Protein AF-A0A9N9HWE7-F1 (afdb_monomer_lite)

InterPro domains:
  IPR001810 F-box domain [PF12937] (26-61)
  IPR001810 F-box domain [PS50181] (22-73)
  IPR001810 F-box domain [SM00256] (28-69)
  IPR036047 F-box-like domain superfamily [SSF81383] (12-63)

Structure (mmCIF, N/CA/C/O backbone):
data_AF-A0A9N9HWE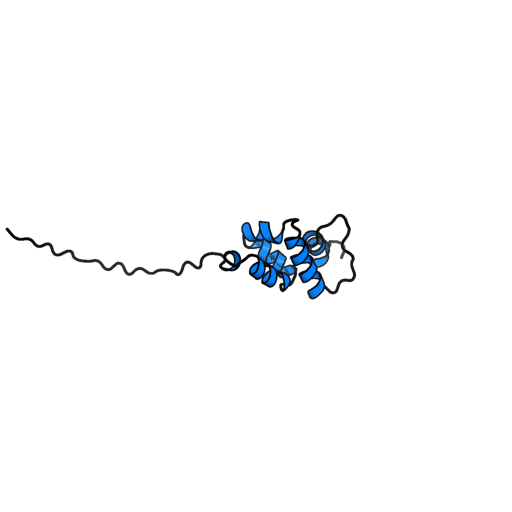7-F1
#
_entry.id   AF-A0A9N9HWE7-F1
#
loop_
_atom_site.group_PDB
_atom_site.id
_atom_site.type_symbol
_atom_site.label_atom_id
_atom_site.label_alt_id
_atom_site.label_comp_id
_atom_site.label_asym_id
_atom_site.label_entity_id
_atom_site.label_seq_id
_atom_site.pdbx_PDB_ins_code
_atom_site.Cartn_x
_atom_site.Cartn_y
_atom_site.Cartn_z
_atom_site.occupancy
_atom_site.B_iso_or_equiv
_atom_site.auth_seq_id
_atom_site.auth_comp_id
_atom_site.auth_asym_id
_atom_site.auth_atom_id
_atom_site.pdbx_PDB_model_num
ATOM 1 N N . MET A 1 1 ? -69.071 13.514 29.454 1.00 36.81 1 MET A N 1
ATOM 2 C CA . MET A 1 1 ? -68.618 12.242 30.055 1.00 36.81 1 MET A CA 1
ATOM 3 C C . MET A 1 1 ? -68.543 11.235 28.907 1.00 36.81 1 MET A C 1
ATOM 5 O O . MET A 1 1 ? -69.582 11.009 28.306 1.00 36.81 1 MET A O 1
ATOM 9 N N . GLY A 1 2 ? -67.333 10.764 28.552 1.00 37.62 2 GLY A N 1
ATOM 10 C CA . GLY A 1 2 ? -66.995 9.889 27.394 1.00 37.62 2 GLY A CA 1
ATOM 11 C C . GLY A 1 2 ? -66.780 10.671 26.082 1.00 37.62 2 GLY A C 1
ATOM 12 O O . GLY A 1 2 ? -67.725 11.320 25.658 1.00 37.62 2 GLY A O 1
ATOM 13 N N . LEU A 1 3 ? -65.587 10.845 25.469 1.00 40.44 3 LEU A N 1
ATOM 14 C CA . LEU A 1 3 ? -64.555 9.901 24.956 1.00 40.44 3 LEU A CA 1
ATOM 15 C C . LEU A 1 3 ? -65.204 8.823 24.061 1.00 40.44 3 LEU A C 1
ATOM 17 O O . LEU A 1 3 ? -66.087 8.129 24.544 1.00 40.44 3 LEU A O 1
ATOM 21 N N . THR A 1 4 ? -64.879 8.665 22.770 1.00 37.06 4 THR A N 1
ATOM 22 C CA . THR A 1 4 ? -63.535 8.451 22.195 1.00 37.06 4 THR A CA 1
ATOM 23 C C . THR A 1 4 ? -63.400 8.859 20.719 1.00 37.06 4 THR A C 1
ATOM 25 O O . THR A 1 4 ? -64.300 8.638 19.911 1.00 37.06 4 THR A O 1
ATOM 28 N N . ASP A 1 5 ? -62.204 9.344 20.383 1.00 35.41 5 ASP A N 1
ATOM 29 C CA . ASP A 1 5 ? -61.630 9.478 19.046 1.00 35.41 5 ASP A CA 1
ATOM 30 C C . ASP A 1 5 ? -61.590 8.151 18.268 1.00 35.41 5 ASP A C 1
ATOM 32 O O . ASP A 1 5 ? -61.361 7.080 18.830 1.00 35.41 5 ASP A O 1
ATOM 36 N N . THR A 1 6 ? -61.730 8.219 16.943 1.00 35.09 6 THR A N 1
ATOM 37 C CA . THR A 1 6 ? -61.228 7.174 16.038 1.00 35.09 6 THR A CA 1
ATOM 38 C C . THR A 1 6 ? -60.340 7.828 14.991 1.00 35.09 6 THR A C 1
ATOM 40 O O . THR A 1 6 ? -60.778 8.366 13.977 1.00 35.09 6 THR A O 1
ATOM 43 N N . THR A 1 7 ? -59.053 7.798 15.304 1.00 35.22 7 THR A N 1
ATOM 44 C CA . THR A 1 7 ? -57.911 8.052 14.437 1.00 35.22 7 THR A CA 1
ATOM 45 C C . THR A 1 7 ? -57.902 7.044 13.285 1.00 35.22 7 THR A C 1
ATOM 47 O O . THR A 1 7 ? -57.683 5.853 13.482 1.00 35.22 7 THR A O 1
ATOM 50 N N . SER A 1 8 ? -58.114 7.525 12.058 1.00 32.88 8 SER A N 1
ATOM 51 C CA . SER A 1 8 ? -57.855 6.762 10.834 1.00 32.88 8 SER A CA 1
ATOM 52 C C . SER A 1 8 ? -56.354 6.780 10.541 1.00 32.88 8 SER A C 1
ATOM 54 O O . SER A 1 8 ? -55.827 7.738 9.972 1.00 32.88 8 SER A O 1
ATOM 56 N N . SER A 1 9 ? -55.663 5.714 10.938 1.00 33.59 9 SER A N 1
ATOM 57 C CA . SER A 1 9 ? -54.268 5.439 10.595 1.00 33.59 9 SER A CA 1
ATOM 58 C C . SER A 1 9 ? -54.099 5.307 9.081 1.00 33.59 9 SER A C 1
ATOM 60 O O . SER A 1 9 ? -54.653 4.409 8.454 1.00 33.59 9 SER A O 1
ATOM 62 N N . LYS A 1 10 ? -53.316 6.208 8.483 1.00 36.12 10 LYS A N 1
ATOM 63 C CA . LYS A 1 10 ? -52.796 6.061 7.121 1.00 36.12 10 LYS A CA 1
ATOM 64 C C . LYS A 1 10 ? -51.455 5.342 7.244 1.00 36.12 10 LYS A C 1
ATOM 66 O O . LYS A 1 10 ? -50.471 5.955 7.658 1.00 36.12 10 LYS A O 1
ATOM 71 N N . GLU A 1 11 ? -51.437 4.046 6.950 1.00 38.97 11 GLU A N 1
ATOM 72 C CA . GLU A 1 11 ? -50.210 3.255 6.851 1.00 38.97 11 GLU A CA 1
ATOM 73 C C . GLU A 1 11 ? -49.293 3.896 5.804 1.00 38.97 11 GLU A C 1
ATOM 75 O O . GLU A 1 11 ? -49.592 3.936 4.611 1.00 38.97 11 GLU A O 1
ATOM 80 N N . LYS A 1 12 ? -48.180 4.471 6.267 1.00 37.41 12 LYS A N 1
ATOM 81 C CA . LYS A 1 12 ? -47.062 4.838 5.402 1.00 37.41 12 LYS A CA 1
ATOM 82 C C . LYS A 1 12 ? -46.125 3.645 5.358 1.00 37.41 12 LYS A C 1
ATOM 84 O O . LYS A 1 12 ? -45.263 3.479 6.219 1.00 37.41 12 LYS A O 1
ATOM 89 N N . GLU A 1 13 ? -46.338 2.820 4.345 1.00 40.25 13 GLU A N 1
ATOM 90 C CA . GLU A 1 13 ? -45.422 1.774 3.918 1.00 40.25 13 GLU A CA 1
ATOM 91 C C . GLU A 1 13 ? -44.023 2.384 3.751 1.00 40.25 13 GLU A C 1
ATOM 93 O O . GLU A 1 13 ? -43.757 3.216 2.880 1.00 40.25 13 GLU A O 1
ATOM 98 N N . THR A 1 14 ? -43.143 2.061 4.695 1.00 40.28 14 THR A N 1
ATOM 99 C CA . THR A 1 14 ? -41.786 2.593 4.735 1.00 40.28 14 THR A CA 1
ATOM 100 C C . THR A 1 14 ? -40.926 1.700 3.857 1.00 40.28 14 THR A C 1
ATOM 102 O O . THR A 1 14 ? -40.439 0.664 4.301 1.00 40.28 14 THR A O 1
ATOM 105 N N . THR A 1 15 ? -40.705 2.100 2.605 1.00 43.25 15 THR A N 1
ATOM 106 C CA . THR A 1 15 ? -39.648 1.508 1.781 1.00 43.25 15 THR A CA 1
ATOM 107 C C . THR A 1 15 ? -38.290 1.946 2.340 1.00 43.25 15 THR A C 1
ATOM 109 O O . THR A 1 15 ? -37.709 2.944 1.910 1.00 43.25 15 THR A O 1
ATOM 112 N N . GLN A 1 16 ? -37.777 1.223 3.339 1.00 50.97 16 GLN A N 1
ATOM 113 C CA . GLN A 1 16 ? -36.385 1.343 3.770 1.00 50.97 16 GLN A CA 1
ATOM 114 C C . GLN A 1 16 ? -35.492 0.812 2.645 1.00 50.97 16 GLN A C 1
ATOM 116 O O . GLN A 1 16 ? -35.314 -0.393 2.482 1.00 50.97 16 GLN A O 1
ATOM 121 N N . LYS A 1 17 ? -34.920 1.718 1.846 1.00 44.88 17 LYS A N 1
ATOM 122 C CA . LYS A 1 17 ? -33.745 1.377 1.039 1.00 44.88 17 LYS A CA 1
ATOM 123 C C . LYS A 1 17 ? -32.617 1.033 2.018 1.00 44.88 17 LYS A C 1
ATOM 125 O O . LYS A 1 17 ? -32.333 1.876 2.870 1.00 44.88 17 LYS A O 1
ATOM 130 N N . PRO A 1 18 ? -31.966 -0.140 1.932 1.00 47.19 18 PRO A N 1
ATOM 131 C CA . PRO A 1 18 ? -30.813 -0.424 2.770 1.00 47.19 18 PRO A CA 1
ATOM 132 C C . PRO A 1 18 ? -29.718 0.592 2.441 1.00 47.19 18 PRO A C 1
ATOM 134 O O . PRO A 1 18 ? -29.123 0.578 1.364 1.00 47.19 18 PRO A O 1
ATOM 137 N N . THR A 1 19 ? -29.467 1.511 3.365 1.00 48.84 19 THR A N 1
ATOM 138 C CA . THR A 1 19 ? -28.291 2.372 3.357 1.00 48.84 19 THR A CA 1
ATOM 139 C C . THR A 1 19 ? -27.089 1.501 3.700 1.00 48.84 19 THR A C 1
ATOM 141 O O . THR A 1 19 ? -26.727 1.340 4.863 1.00 48.84 19 THR A O 1
ATOM 144 N N . TYR A 1 20 ? -26.468 0.897 2.684 1.00 52.62 20 TYR A N 1
ATOM 145 C CA . TYR A 1 20 ? -25.145 0.296 2.836 1.00 52.62 20 TYR A CA 1
ATOM 146 C C . TYR A 1 20 ? -24.167 1.416 3.201 1.00 52.62 20 TYR A C 1
ATOM 148 O O . TYR A 1 20 ? -23.780 2.225 2.356 1.00 52.62 20 TYR A O 1
ATOM 156 N N . SER A 1 21 ? -23.831 1.504 4.490 1.00 58.81 21 SER A N 1
ATOM 157 C CA . SER A 1 21 ? -22.842 2.448 5.001 1.00 58.81 21 SER A CA 1
ATOM 158 C C . SER A 1 21 ? -21.534 2.253 4.242 1.00 58.81 21 SER A C 1
ATOM 160 O O . SER A 1 21 ? -21.013 1.139 4.132 1.00 58.81 21 SER A O 1
ATOM 162 N N . SER A 1 22 ? -21.026 3.343 3.672 1.00 62.69 22 SER A N 1
ATOM 163 C CA . SER A 1 22 ? -19.788 3.354 2.912 1.00 62.69 22 SER A CA 1
ATOM 164 C C . SER A 1 22 ? -18.634 2.936 3.825 1.00 62.69 22 SER A C 1
ATOM 166 O O . SER A 1 22 ? -18.169 3.721 4.649 1.00 62.69 22 SER A O 1
ATOM 168 N N . SER A 1 23 ? -18.177 1.699 3.615 1.00 63.69 23 SER A N 1
ATOM 169 C CA . SER A 1 23 ? -16.973 1.024 4.125 1.00 63.69 23 SER A CA 1
ATOM 170 C C . SER A 1 23 ? -17.026 0.382 5.522 1.00 63.69 23 SER A C 1
ATOM 172 O O . SER A 1 23 ? -16.351 0.809 6.453 1.00 63.69 23 SER A O 1
ATOM 174 N N . GLN A 1 24 ? -17.677 -0.786 5.605 1.00 83.31 24 GLN A N 1
ATOM 175 C CA . GLN A 1 24 ? -17.456 -1.796 6.665 1.00 83.31 24 GLN A CA 1
ATOM 176 C C . GLN A 1 24 ? -15.962 -2.130 6.876 1.00 83.31 24 GLN A C 1
ATOM 178 O O . GLN A 1 24 ? -15.544 -2.521 7.962 1.00 83.31 24 GLN A O 1
ATOM 183 N N . LEU A 1 25 ? -15.131 -1.920 5.851 1.00 87.56 25 LEU A N 1
ATOM 184 C CA . LEU A 1 25 ? -13.684 -2.106 5.927 1.00 87.56 25 LEU A CA 1
ATOM 185 C C . LEU A 1 25 ? -13.006 -1.158 6.935 1.00 87.56 25 LEU A C 1
ATOM 187 O O . LEU A 1 25 ? -12.043 -1.554 7.578 1.00 87.56 25 LEU A O 1
ATOM 191 N N . LEU A 1 26 ? -13.505 0.076 7.091 1.00 88.44 26 LEU A N 1
ATOM 192 C CA . LEU A 1 26 ? -12.944 1.056 8.034 1.00 88.44 26 LEU A CA 1
ATOM 193 C C . LEU A 1 26 ? -13.391 0.820 9.481 1.00 88.44 26 LEU A C 1
ATOM 195 O O . LEU A 1 26 ? -12.813 1.407 10.390 1.00 88.44 26 LEU A O 1
ATOM 199 N N . SER A 1 27 ? -14.407 -0.020 9.702 1.00 91.31 27 SER A N 1
ATOM 200 C CA . SER A 1 27 ? -14.810 -0.447 11.049 1.00 91.31 27 SER A CA 1
ATOM 201 C C . SER A 1 27 ? -14.006 -1.636 11.578 1.00 91.31 27 SER A C 1
ATOM 203 O O . SER A 1 27 ? -14.179 -2.016 12.734 1.00 91.31 27 SER A O 1
ATOM 205 N N . LEU A 1 28 ? -13.144 -2.235 10.751 1.00 93.19 28 LEU A N 1
ATOM 206 C CA . LEU A 1 28 ? -12.271 -3.317 11.190 1.00 93.19 28 LEU A CA 1
ATOM 207 C C . LEU A 1 28 ? -11.200 -2.792 12.159 1.00 93.19 28 LEU A C 1
ATOM 209 O O . LEU A 1 28 ? -10.724 -1.664 11.999 1.00 93.19 28 LEU A O 1
ATOM 213 N N . PRO A 1 29 ? -10.756 -3.622 13.121 1.00 93.88 29 PRO A N 1
ATOM 214 C CA . PRO A 1 29 ? -9.503 -3.394 13.823 1.00 93.88 29 PRO A CA 1
ATOM 215 C C . PRO A 1 29 ? -8.368 -3.120 12.836 1.00 93.88 29 PRO A C 1
ATOM 217 O O . PRO A 1 29 ? -8.297 -3.73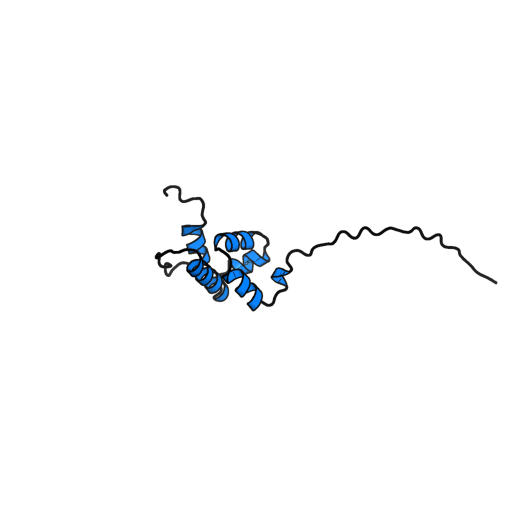2 11.767 1.00 93.88 29 PRO A O 1
ATOM 220 N N . GLN A 1 30 ? -7.463 -2.219 13.217 1.00 89.69 30 GLN A N 1
ATOM 221 C CA . GLN A 1 30 ? -6.376 -1.778 12.346 1.00 89.69 30 GLN A CA 1
ATOM 222 C C . GLN A 1 30 ? -5.542 -2.955 11.823 1.00 89.69 30 GLN A C 1
ATOM 224 O O . GLN A 1 30 ? -5.203 -2.970 10.646 1.00 89.69 30 GLN A O 1
ATOM 229 N N . GLU A 1 31 ? -5.255 -3.948 12.665 1.00 92.44 31 GLU A N 1
ATOM 230 C CA . GLU A 1 31 ? -4.493 -5.148 12.293 1.00 92.44 31 GLU A CA 1
ATOM 231 C C . GLU A 1 31 ? -5.160 -5.924 11.154 1.00 92.44 31 GLU A C 1
ATOM 233 O O . GLU A 1 31 ? -4.537 -6.139 10.120 1.00 92.44 31 GLU A O 1
ATOM 238 N N . LEU A 1 32 ? -6.460 -6.217 11.264 1.00 95.25 32 LEU A N 1
ATOM 239 C CA . LEU A 1 32 ? -7.200 -6.921 10.211 1.00 95.25 32 LEU A CA 1
ATOM 240 C C . LEU A 1 32 ? -7.271 -6.111 8.913 1.00 95.25 32 LEU A C 1
ATOM 242 O O . LEU A 1 32 ? -7.193 -6.669 7.820 1.00 95.25 32 LEU A O 1
ATOM 246 N N . PHE A 1 33 ? -7.408 -4.787 9.015 1.00 94.56 33 PHE A N 1
ATOM 247 C CA . PHE A 1 33 ? -7.359 -3.920 7.842 1.00 94.56 33 PHE A CA 1
ATOM 248 C C . PHE A 1 33 ? -5.988 -3.987 7.145 1.00 94.56 33 PHE A C 1
ATOM 250 O O . PHE A 1 33 ? -5.933 -4.084 5.916 1.00 94.56 33 PHE A O 1
ATOM 257 N N . MET A 1 34 ? -4.892 -3.954 7.911 1.00 93.88 34 MET A N 1
ATOM 258 C CA . MET A 1 34 ? -3.530 -4.059 7.376 1.00 93.88 34 MET A CA 1
ATOM 259 C C . MET A 1 34 ? -3.289 -5.429 6.737 1.00 93.88 34 MET A C 1
ATOM 261 O O . MET A 1 34 ? -2.810 -5.472 5.606 1.00 93.88 34 MET A O 1
ATOM 265 N N . ASP A 1 35 ? -3.718 -6.515 7.386 1.00 95.44 35 ASP A N 1
ATOM 266 C CA . ASP A 1 35 ? -3.612 -7.882 6.861 1.00 95.44 35 ASP A CA 1
ATOM 267 C C . ASP A 1 35 ? -4.323 -8.035 5.514 1.00 95.44 35 ASP A C 1
ATOM 269 O O . ASP A 1 35 ? -3.783 -8.635 4.581 1.00 95.44 35 ASP A O 1
ATOM 273 N N . ILE A 1 36 ? -5.519 -7.457 5.367 1.00 96.50 36 ILE A N 1
ATOM 274 C CA . ILE A 1 36 ? -6.221 -7.431 4.078 1.00 96.50 36 ILE A CA 1
ATOM 275 C C . ILE A 1 36 ? -5.372 -6.684 3.046 1.00 96.50 36 ILE A C 1
ATOM 277 O O . ILE A 1 36 ? -5.103 -7.211 1.967 1.00 96.50 36 ILE A O 1
ATOM 281 N N . CYS A 1 37 ? -4.921 -5.473 3.379 1.00 96.94 37 CYS A N 1
ATOM 282 C CA . CYS A 1 37 ? -4.181 -4.612 2.459 1.00 96.94 37 CYS A CA 1
ATOM 283 C C . CYS A 1 37 ? -2.853 -5.236 1.999 1.00 96.94 37 CYS A C 1
ATOM 285 O O . CYS A 1 37 ? -2.515 -5.181 0.819 1.00 96.94 37 CYS A O 1
ATOM 287 N N . GLU A 1 38 ? -2.120 -5.897 2.890 1.00 96.19 38 GLU A N 1
ATOM 288 C CA . GLU A 1 38 ? -0.862 -6.585 2.581 1.00 96.19 38 GLU A CA 1
ATOM 289 C C . GLU A 1 38 ? -1.005 -7.758 1.609 1.00 96.19 38 GLU A C 1
ATOM 291 O O . GLU A 1 38 ? -0.006 -8.264 1.086 1.00 96.19 38 GLU A O 1
ATOM 296 N N . ASN A 1 39 ? -2.232 -8.224 1.380 1.00 96.69 39 ASN A N 1
ATOM 297 C CA . ASN A 1 39 ? -2.556 -9.297 0.447 1.00 96.69 39 ASN A CA 1
ATOM 298 C C . ASN A 1 39 ? -3.230 -8.792 -0.839 1.00 96.69 39 ASN A C 1
ATOM 300 O O . ASN A 1 39 ? -3.637 -9.601 -1.669 1.00 96.69 39 ASN A O 1
ATOM 304 N N . LEU A 1 40 ? -3.305 -7.475 -1.044 1.00 97.44 40 LEU A N 1
ATOM 305 C CA . LEU A 1 40 ? -3.771 -6.876 -2.293 1.00 97.44 40 LEU A CA 1
ATOM 306 C C . LEU A 1 40 ? -2.604 -6.596 -3.242 1.00 97.44 40 LEU A C 1
ATOM 308 O O . LEU A 1 40 ? -1.506 -6.240 -2.806 1.00 97.44 40 LEU A O 1
ATOM 312 N N . HIS A 1 41 ? -2.851 -6.694 -4.552 1.00 97.00 41 HIS A N 1
ATOM 313 C CA . HIS A 1 41 ? -1.896 -6.242 -5.562 1.00 97.00 41 HIS A CA 1
ATOM 314 C C . HIS A 1 41 ? -1.671 -4.723 -5.417 1.00 97.00 41 HIS A C 1
ATOM 316 O O . HIS A 1 41 ? -2.633 -3.997 -5.144 1.00 97.00 41 HIS A O 1
ATOM 322 N N . PRO A 1 42 ? -0.461 -4.177 -5.661 1.00 96.06 42 PRO A N 1
ATOM 323 C CA . PRO A 1 42 ? -0.226 -2.746 -5.452 1.00 96.06 42 PRO A CA 1
ATOM 324 C C . PRO A 1 42 ? -1.130 -1.822 -6.280 1.00 96.06 42 PRO A C 1
ATOM 326 O O . PRO A 1 42 ? -1.466 -0.719 -5.851 1.00 96.06 42 PRO A O 1
ATOM 329 N N . LYS A 1 43 ? -1.574 -2.285 -7.455 1.00 95.75 43 LYS A N 1
ATOM 330 C CA . LYS A 1 43 ? -2.585 -1.593 -8.272 1.00 95.75 43 LYS A CA 1
ATOM 331 C C . LYS A 1 43 ? -3.923 -1.456 -7.539 1.00 95.75 43 LYS A C 1
ATOM 333 O O . LYS A 1 43 ? -4.526 -0.388 -7.575 1.00 95.75 43 LYS A O 1
ATOM 338 N N . ASP A 1 44 ? -4.361 -2.506 -6.856 1.00 96.94 44 ASP A N 1
ATOM 339 C CA . ASP A 1 44 ? -5.626 -2.516 -6.123 1.00 96.94 44 ASP A CA 1
ATOM 340 C C . ASP A 1 44 ? -5.519 -1.696 -4.836 1.00 96.94 44 ASP A C 1
ATOM 342 O O . ASP A 1 44 ? -6.444 -0.955 -4.516 1.00 96.94 44 ASP A O 1
ATOM 346 N N . LEU A 1 45 ? -4.362 -1.724 -4.159 1.00 97.19 45 LEU A N 1
ATOM 347 C CA . LEU A 1 45 ? -4.057 -0.804 -3.054 1.00 97.19 45 LEU A CA 1
ATOM 348 C C . LEU A 1 45 ? -4.153 0.658 -3.486 1.00 97.19 45 LEU A C 1
ATOM 350 O O . LEU A 1 45 ? -4.755 1.482 -2.792 1.00 97.19 45 LEU A O 1
ATOM 354 N N . TYR A 1 46 ? -3.582 0.986 -4.647 1.00 96.62 46 TYR A N 1
ATOM 355 C CA . TYR A 1 46 ? -3.679 2.333 -5.186 1.00 96.62 46 TYR A CA 1
ATOM 356 C C . TYR A 1 46 ? -5.130 2.707 -5.479 1.00 96.62 46 TYR A C 1
ATOM 358 O O . TYR A 1 46 ? -5.581 3.746 -5.000 1.00 96.62 46 TYR A O 1
ATOM 366 N N . THR A 1 47 ? -5.878 1.852 -6.182 1.00 95.94 47 THR A N 1
ATOM 367 C CA . THR A 1 47 ? -7.306 2.065 -6.450 1.00 95.94 47 THR A CA 1
ATOM 368 C C . THR A 1 47 ? -8.103 2.252 -5.157 1.00 95.94 47 THR A C 1
ATOM 370 O O . THR A 1 47 ? -8.884 3.195 -5.059 1.00 95.94 47 THR A O 1
ATOM 373 N N . LEU A 1 48 ? -7.861 1.433 -4.129 1.00 95.81 48 LEU A N 1
ATOM 374 C CA . LEU A 1 48 ? -8.512 1.550 -2.823 1.00 95.81 48 LEU A CA 1
ATOM 375 C C . LEU A 1 48 ? -8.217 2.905 -2.164 1.00 95.81 48 LEU A C 1
ATOM 377 O O . LEU A 1 48 ? -9.122 3.538 -1.620 1.00 95.81 48 LEU A O 1
ATOM 381 N N . SER A 1 49 ? -6.985 3.410 -2.294 1.00 96.06 49 SER A N 1
ATOM 382 C CA . SER A 1 49 ? -6.613 4.749 -1.814 1.00 96.06 49 SER A CA 1
ATOM 383 C C . SER A 1 49 ? -7.392 5.885 -2.494 1.00 96.06 49 SER A C 1
ATOM 385 O O . SER A 1 49 ? -7.432 6.991 -1.960 1.00 96.06 49 SER A O 1
ATOM 387 N N . LEU A 1 50 ? -8.000 5.639 -3.659 1.00 94.75 50 LEU A N 1
ATOM 388 C CA . LEU A 1 50 ? -8.796 6.619 -4.403 1.00 94.75 50 LEU A CA 1
ATOM 389 C C . LEU A 1 50 ?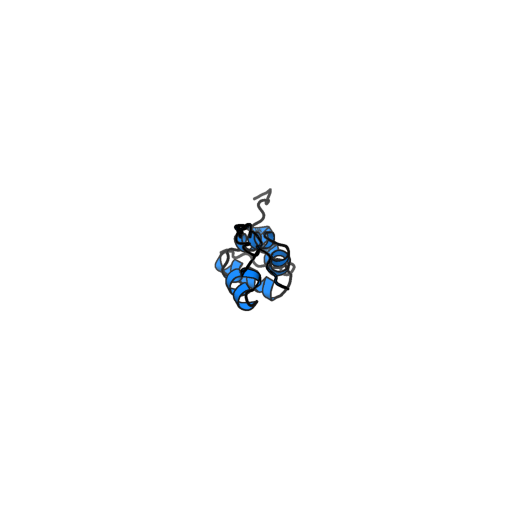 -10.297 6.549 -4.080 1.00 94.75 50 LEU A C 1
ATOM 391 O O . LEU A 1 50 ? -11.028 7.465 -4.445 1.00 94.75 50 LEU A O 1
ATOM 395 N N . VAL A 1 51 ? -10.762 5.507 -3.381 1.00 94.88 51 VAL A N 1
ATOM 396 C CA . VAL A 1 51 ? -12.192 5.301 -3.086 1.00 94.88 51 VAL A CA 1
ATOM 397 C C . VAL A 1 51 ? -12.741 6.371 -2.140 1.00 94.88 51 VAL A C 1
ATOM 399 O O . VAL A 1 51 ? -13.833 6.892 -2.359 1.00 94.88 51 VAL A O 1
ATOM 402 N N . CYS A 1 52 ? -12.013 6.707 -1.071 1.00 94.38 52 CYS A N 1
ATOM 403 C CA . CYS A 1 52 ? -12.432 7.745 -0.129 1.00 94.38 52 CYS A CA 1
ATOM 404 C C . CYS A 1 52 ? -11.240 8.433 0.550 1.00 94.38 52 CYS A C 1
ATOM 406 O O . CYS A 1 52 ? -10.117 7.925 0.561 1.00 94.38 52 CYS A O 1
ATOM 408 N N . LYS A 1 53 ? -11.498 9.592 1.175 1.00 94.56 53 LYS A N 1
ATOM 409 C CA . LYS A 1 53 ? -10.472 10.381 1.882 1.00 94.56 53 LYS A CA 1
ATOM 410 C C . LYS A 1 53 ? -9.776 9.586 2.988 1.00 94.56 53 LYS A C 1
ATOM 412 O O . LYS A 1 53 ? -8.571 9.726 3.158 1.00 94.56 53 LYS A O 1
ATOM 417 N N . GLN A 1 54 ? -10.512 8.744 3.714 1.00 94.81 54 GLN A N 1
ATOM 418 C CA . GLN A 1 54 ? -9.942 7.980 4.821 1.00 94.81 54 GLN A CA 1
ATOM 419 C C . GLN A 1 54 ? -8.959 6.917 4.320 1.00 94.81 54 GLN A C 1
ATOM 421 O O . GLN A 1 54 ? -7.838 6.845 4.817 1.00 94.81 54 GLN A O 1
ATOM 426 N N . PHE A 1 55 ? -9.323 6.158 3.279 1.00 95.56 55 PHE A N 1
ATOM 427 C CA . PHE A 1 55 ? -8.388 5.228 2.643 1.00 95.56 55 PHE A CA 1
ATOM 428 C C . PHE A 1 55 ? -7.185 5.953 2.052 1.00 95.56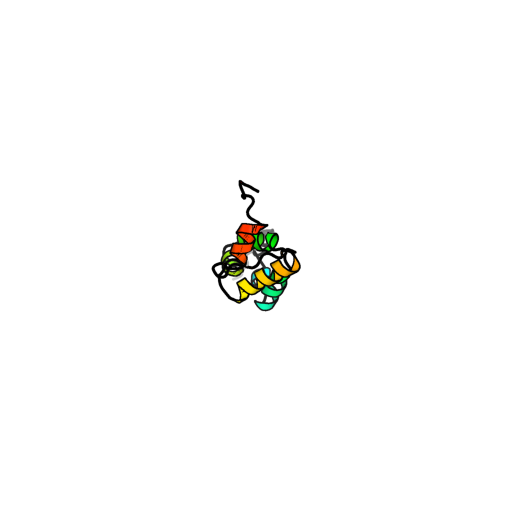 55 PHE A C 1
ATOM 430 O O . PHE A 1 55 ? -6.070 5.458 2.175 1.00 95.56 55 PHE A O 1
ATOM 437 N N . ARG A 1 56 ? -7.377 7.146 1.474 1.00 96.31 56 ARG A N 1
ATOM 438 C CA . ARG A 1 56 ? -6.263 7.966 0.988 1.00 96.31 56 ARG A CA 1
ATOM 439 C C . ARG A 1 56 ? -5.286 8.315 2.107 1.00 96.31 56 ARG A C 1
ATOM 441 O O . ARG A 1 56 ? -4.083 8.184 1.916 1.00 96.31 56 ARG A O 1
ATOM 448 N N . ILE A 1 57 ? -5.795 8.754 3.256 1.00 95.81 57 ILE A N 1
ATOM 449 C CA . ILE A 1 57 ? -4.971 9.107 4.416 1.00 95.81 57 ILE A CA 1
ATOM 450 C C . ILE A 1 57 ? -4.207 7.881 4.913 1.00 95.81 57 ILE A C 1
ATOM 452 O O . ILE A 1 57 ? -3.004 7.976 5.122 1.00 95.81 57 ILE A O 1
ATOM 456 N N . ILE A 1 58 ? -4.875 6.735 5.058 1.00 95.31 58 ILE A N 1
ATOM 457 C CA . ILE A 1 58 ? -4.254 5.522 5.599 1.00 95.31 58 ILE A CA 1
ATOM 458 C C . ILE A 1 58 ? -3.231 4.952 4.609 1.00 95.31 58 ILE A C 1
ATOM 460 O O . ILE A 1 58 ? -2.055 4.835 4.937 1.00 95.31 58 ILE A O 1
ATOM 464 N N . LEU A 1 59 ? -3.649 4.655 3.377 1.00 96.81 59 LEU A N 1
ATOM 465 C CA . LEU A 1 59 ? -2.838 3.927 2.397 1.00 96.81 59 LEU A CA 1
ATOM 466 C C . LEU A 1 59 ? -1.793 4.793 1.690 1.00 96.81 59 LEU A C 1
ATOM 468 O O . LEU A 1 59 ? -0.919 4.246 1.025 1.00 96.81 59 LEU A O 1
ATOM 472 N N . TRP A 1 60 ? -1.854 6.123 1.801 1.00 96.50 60 TRP A N 1
ATOM 473 C CA . TRP A 1 60 ? -0.886 7.024 1.161 1.00 96.50 60 TRP A CA 1
ATOM 474 C C . TRP A 1 60 ? 0.009 7.790 2.144 1.00 96.50 60 TRP A C 1
ATOM 476 O O . TRP A 1 60 ? 0.769 8.666 1.724 1.00 96.50 60 TRP A O 1
ATOM 486 N N . SER A 1 61 ? -0.053 7.479 3.443 1.00 95.88 61 SER A N 1
ATOM 487 C CA . SER A 1 61 ? 0.808 8.116 4.445 1.00 95.88 61 SER A CA 1
ATOM 488 C C . SER A 1 61 ? 2.265 7.634 4.380 1.00 95.88 61 SER A C 1
ATOM 490 O O . SER A 1 61 ? 2.588 6.595 3.805 1.00 95.88 61 SER A O 1
ATOM 492 N N . ASN A 1 62 ? 3.165 8.378 5.025 1.00 95.56 62 ASN A N 1
ATOM 493 C CA . ASN A 1 62 ? 4.568 7.979 5.189 1.00 95.56 62 ASN A CA 1
ATOM 494 C C . ASN A 1 62 ? 4.803 7.173 6.483 1.00 95.56 62 ASN A C 1
ATOM 496 O O . ASN A 1 62 ? 5.945 7.045 6.912 1.00 95.56 62 ASN A O 1
ATOM 500 N N . SER A 1 63 ? 3.748 6.671 7.138 1.00 95.50 63 SER A N 1
ATOM 501 C CA . SER A 1 63 ? 3.895 5.901 8.378 1.00 95.50 63 SER A CA 1
ATOM 502 C C . SER A 1 63 ? 4.573 4.554 8.128 1.00 95.50 63 SER A C 1
ATOM 504 O O . SER A 1 63 ? 4.427 3.977 7.047 1.00 95.50 63 SER A O 1
ATOM 506 N N . THR A 1 64 ? 5.265 4.031 9.144 1.00 94.94 64 THR A N 1
ATOM 507 C CA . THR A 1 64 ? 5.928 2.717 9.096 1.00 94.94 64 THR A CA 1
ATOM 508 C C . THR A 1 64 ? 4.967 1.614 8.663 1.00 94.94 64 THR A C 1
ATOM 510 O O . THR A 1 64 ? 5.280 0.880 7.733 1.00 94.94 64 THR A O 1
ATOM 513 N N . ASN A 1 65 ? 3.762 1.569 9.241 1.00 95.00 65 ASN A N 1
ATOM 514 C CA . ASN A 1 65 ? 2.751 0.570 8.891 1.00 95.00 65 ASN A CA 1
ATOM 515 C C . ASN A 1 65 ? 2.359 0.661 7.413 1.00 95.00 65 ASN A C 1
ATOM 517 O O . ASN A 1 65 ? 2.267 -0.349 6.728 1.00 95.00 65 ASN A O 1
ATOM 521 N N . THR A 1 66 ? 2.192 1.878 6.886 1.00 96.69 66 THR A N 1
ATOM 522 C CA . THR A 1 66 ? 1.901 2.055 5.457 1.00 96.69 66 THR A CA 1
ATOM 523 C C . THR A 1 66 ? 3.064 1.550 4.613 1.00 96.69 66 THR A C 1
ATOM 525 O O . THR A 1 66 ? 2.845 0.791 3.677 1.00 96.69 66 THR A O 1
ATOM 528 N N . GLN A 1 67 ? 4.308 1.897 4.960 1.00 96.25 67 GLN A N 1
ATOM 529 C CA . GLN A 1 67 ? 5.481 1.394 4.235 1.00 96.25 67 GLN A CA 1
ATOM 530 C C . GLN A 1 67 ? 5.544 -0.136 4.230 1.00 96.25 67 GLN A C 1
ATOM 532 O O . GLN A 1 67 ? 5.845 -0.719 3.192 1.00 96.25 67 GLN A O 1
ATOM 537 N N . GLN A 1 68 ? 5.219 -0.782 5.352 1.00 96.06 68 GLN A N 1
ATOM 538 C CA . GLN A 1 68 ? 5.171 -2.241 5.456 1.00 96.06 68 GLN A CA 1
ATOM 539 C C . GLN A 1 68 ? 4.105 -2.840 4.538 1.00 96.06 68 GLN A C 1
ATOM 541 O O . GLN A 1 68 ? 4.429 -3.759 3.787 1.00 96.06 68 GLN A O 1
ATOM 546 N N . ILE A 1 69 ? 2.899 -2.260 4.494 1.00 97.62 69 ILE A N 1
ATOM 547 C CA . ILE A 1 69 ? 1.832 -2.710 3.588 1.00 97.62 69 ILE A CA 1
ATOM 548 C C . ILE A 1 69 ? 2.324 -2.748 2.138 1.00 97.62 69 ILE A C 1
ATOM 550 O O . ILE A 1 69 ? 2.205 -3.761 1.444 1.00 97.62 69 ILE A O 1
ATOM 554 N N . TRP A 1 70 ? 2.914 -1.642 1.685 1.00 97.00 70 TRP A N 1
ATOM 555 C CA . TRP A 1 70 ? 3.395 -1.509 0.313 1.00 97.00 70 TRP A CA 1
ATOM 556 C C . TRP A 1 70 ? 4.627 -2.374 0.030 1.00 97.00 70 TRP A C 1
ATOM 558 O O . TRP A 1 70 ? 4.700 -2.970 -1.043 1.00 97.00 70 TRP A O 1
ATOM 568 N N . CYS A 1 71 ? 5.557 -2.503 0.982 1.00 94.75 71 CYS A N 1
ATOM 569 C CA . CYS A 1 71 ? 6.721 -3.386 0.873 1.00 94.75 71 CYS A CA 1
ATOM 570 C C . CYS A 1 71 ? 6.305 -4.858 0.730 1.00 94.75 71 CYS A C 1
ATOM 572 O O . CYS A 1 71 ? 6.775 -5.561 -0.171 1.00 94.75 71 CYS A O 1
ATOM 574 N N . ASN A 1 72 ? 5.378 -5.312 1.578 1.00 95.75 72 ASN A N 1
ATOM 575 C CA . ASN A 1 72 ? 4.880 -6.685 1.584 1.00 95.75 72 ASN A CA 1
ATOM 576 C C . ASN A 1 72 ? 4.100 -6.980 0.301 1.00 95.75 72 ASN A C 1
ATOM 578 O O . ASN A 1 72 ? 4.353 -7.989 -0.359 1.00 95.75 72 ASN A O 1
ATOM 582 N N . SER A 1 73 ? 3.221 -6.063 -0.110 1.00 96.00 73 SER A N 1
ATOM 583 C CA . SER A 1 73 ? 2.496 -6.164 -1.377 1.00 96.00 73 SER A CA 1
ATOM 584 C C . SER A 1 73 ? 3.452 -6.202 -2.581 1.00 96.00 73 SER A C 1
ATOM 586 O O . SER A 1 73 ? 3.369 -7.107 -3.414 1.00 96.00 73 SER A O 1
ATOM 588 N N . ARG A 1 74 ? 4.440 -5.298 -2.657 1.00 93.50 74 ARG A N 1
ATOM 589 C CA . ARG A 1 74 ? 5.458 -5.310 -3.722 1.00 93.50 74 ARG A CA 1
ATOM 590 C C . ARG A 1 74 ? 6.200 -6.638 -3.765 1.00 93.50 74 ARG A C 1
ATOM 592 O O .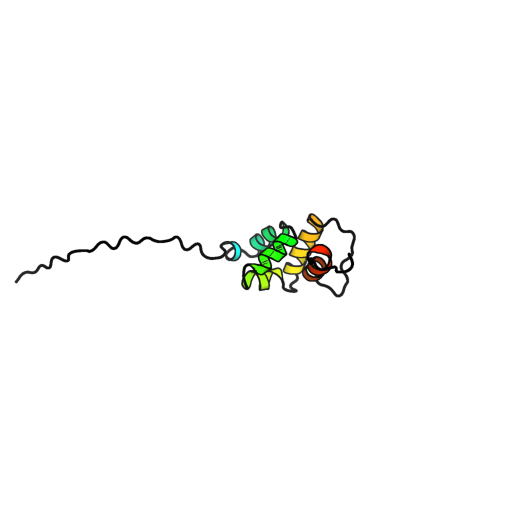 ARG A 1 74 ? 6.295 -7.227 -4.833 1.00 93.50 74 ARG A O 1
ATOM 599 N N . SER A 1 75 ? 6.678 -7.118 -2.621 1.00 92.94 75 SER A N 1
ATOM 600 C CA . SER A 1 75 ? 7.450 -8.361 -2.536 1.00 92.94 75 SER A CA 1
ATOM 601 C C . SER A 1 75 ? 6.638 -9.588 -2.965 1.00 92.94 75 SER A C 1
ATOM 603 O O . SER A 1 75 ? 7.187 -10.494 -3.588 1.00 92.94 75 SER A O 1
ATOM 605 N N . LYS A 1 76 ? 5.328 -9.612 -2.679 1.00 94.88 76 LYS A N 1
ATOM 606 C CA . LYS A 1 76 ? 4.426 -10.703 -3.081 1.00 94.88 76 LYS A CA 1
ATOM 607 C C . LYS A 1 76 ? 4.081 -10.676 -4.571 1.00 94.88 76 LYS A C 1
ATOM 609 O O . LYS A 1 76 ? 4.025 -11.729 -5.201 1.00 94.88 76 LYS A O 1
ATOM 614 N N . PHE A 1 77 ? 3.820 -9.494 -5.129 1.00 94.56 77 PHE A N 1
ATOM 615 C CA . PHE A 1 77 ? 3.164 -9.375 -6.436 1.00 94.56 77 PHE A CA 1
ATOM 616 C C . PHE A 1 77 ? 4.064 -8.841 -7.551 1.00 94.56 77 PHE A C 1
ATOM 618 O O . PHE A 1 77 ? 3.941 -9.259 -8.702 1.00 94.56 77 PHE A O 1
ATOM 625 N N . LEU A 1 78 ? 4.991 -7.942 -7.232 1.00 88.44 78 LEU A N 1
ATOM 626 C CA . LEU A 1 78 ? 5.908 -7.351 -8.197 1.00 88.44 78 LEU A CA 1
ATOM 627 C C . LEU A 1 78 ? 7.248 -8.079 -8.091 1.00 88.44 78 LEU A C 1
ATOM 629 O O . LEU A 1 78 ? 8.090 -7.738 -7.264 1.00 88.44 78 LEU A O 1
ATOM 633 N N . LYS A 1 79 ? 7.453 -9.089 -8.946 1.00 78.69 79 LYS A N 1
ATOM 634 C CA . LYS A 1 79 ? 8.727 -9.821 -9.096 1.00 78.69 79 LYS A CA 1
ATOM 635 C C . LYS A 1 79 ? 9.820 -8.908 -9.673 1.00 78.69 79 LYS A C 1
ATOM 637 O O . LYS A 1 79 ? 10.248 -9.080 -10.810 1.00 78.69 79 LYS A O 1
ATOM 642 N N . SER A 1 80 ? 10.229 -7.894 -8.921 1.00 71.69 80 SER A N 1
ATOM 643 C CA . SER A 1 80 ? 11.189 -6.884 -9.349 1.00 71.69 80 SER A CA 1
ATOM 644 C C . SER A 1 80 ? 12.432 -6.911 -8.474 1.00 71.69 80 SER A C 1
ATOM 646 O O . SER A 1 80 ? 12.354 -6.801 -7.253 1.00 71.69 80 SER A O 1
ATOM 648 N N . ASN A 1 81 ? 13.589 -6.992 -9.130 1.00 73.81 81 ASN A N 1
ATOM 649 C CA . ASN A 1 81 ? 14.902 -6.885 -8.493 1.00 73.81 81 ASN A CA 1
ATOM 650 C C . ASN A 1 81 ? 15.338 -5.422 -8.286 1.00 73.81 81 ASN A C 1
ATOM 652 O O . ASN A 1 81 ? 16.473 -5.165 -7.882 1.00 73.81 81 ASN A O 1
ATOM 656 N N . ILE A 1 82 ? 14.470 -4.451 -8.596 1.00 81.38 82 ILE A N 1
ATOM 657 C CA . ILE A 1 82 ? 14.791 -3.033 -8.451 1.00 81.38 82 ILE A CA 1
ATOM 658 C C . ILE A 1 82 ? 14.787 -2.686 -6.962 1.00 81.38 82 ILE A C 1
ATOM 660 O O . ILE A 1 82 ? 13.786 -2.857 -6.262 1.00 81.38 82 ILE A O 1
ATOM 664 N N . LYS A 1 83 ? 15.927 -2.187 -6.481 1.00 82.38 83 LYS A N 1
ATOM 665 C CA . LYS A 1 83 ? 16.074 -1.713 -5.105 1.00 82.38 83 LYS A CA 1
ATOM 666 C C . LYS A 1 83 ? 15.327 -0.395 -4.922 1.00 82.38 83 LYS A C 1
ATOM 668 O O . LYS A 1 83 ? 15.428 0.495 -5.766 1.00 82.38 83 LYS A O 1
ATOM 673 N N . LEU A 1 84 ? 14.634 -0.267 -3.792 1.00 85.88 84 LEU A N 1
ATOM 674 C CA . LEU A 1 84 ? 14.029 0.989 -3.365 1.00 85.88 84 LEU A CA 1
ATOM 675 C C . LEU A 1 84 ? 15.133 2.047 -3.160 1.00 85.88 84 LEU A C 1
ATOM 677 O O . LEU A 1 84 ? 16.072 1.790 -2.403 1.00 85.88 84 LEU A O 1
ATOM 681 N N . PRO A 1 85 ? 15.056 3.223 -3.806 1.00 84.62 85 PRO A N 1
ATOM 682 C CA . PRO A 1 85 ? 15.977 4.320 -3.530 1.00 84.62 85 PRO A CA 1
ATOM 683 C C . PRO A 1 85 ? 15.776 4.873 -2.112 1.00 84.62 85 PRO A C 1
ATOM 685 O O . PRO A 1 85 ? 14.643 5.078 -1.687 1.00 84.62 85 PRO A O 1
ATOM 688 N N . ASN A 1 86 ? 16.865 5.211 -1.413 1.00 80.19 86 ASN A N 1
ATOM 689 C CA . ASN A 1 86 ? 16.829 5.675 -0.013 1.00 80.19 86 ASN A CA 1
ATOM 690 C C . ASN A 1 86 ? 15.977 6.940 0.223 1.00 80.19 86 ASN A C 1
ATOM 692 O O . ASN A 1 86 ? 15.589 7.217 1.353 1.00 80.19 86 ASN A O 1
ATOM 696 N N . SER A 1 87 ? 15.716 7.733 -0.818 1.00 86.81 87 SER A N 1
ATOM 697 C CA . SER A 1 87 ? 14.942 8.976 -0.737 1.00 86.81 87 SER A CA 1
ATOM 698 C C . SER A 1 87 ? 13.435 8.791 -0.951 1.00 86.81 87 SER A C 1
ATOM 700 O O . SER A 1 87 ? 12.683 9.764 -0.843 1.00 86.81 87 SER A O 1
ATOM 702 N N . LEU A 1 88 ? 12.976 7.578 -1.278 1.00 90.69 88 LEU A N 1
ATOM 703 C CA . LEU A 1 88 ? 11.603 7.310 -1.698 1.00 90.69 88 LEU A CA 1
ATOM 704 C C . LEU A 1 88 ? 10.882 6.348 -0.754 1.00 90.69 88 LEU A C 1
ATOM 706 O O . LEU A 1 88 ? 11.437 5.360 -0.291 1.00 90.69 88 LEU A O 1
ATOM 710 N N . THR A 1 89 ? 9.601 6.632 -0.521 1.00 95.12 89 THR A N 1
ATOM 711 C CA . THR A 1 89 ? 8.689 5.703 0.149 1.00 95.12 89 THR A CA 1
ATOM 712 C C . THR A 1 89 ? 8.216 4.623 -0.822 1.00 95.12 89 THR A C 1
ATOM 714 O O . THR A 1 89 ? 8.114 4.874 -2.028 1.00 95.12 89 THR A O 1
ATOM 717 N N . GLU A 1 90 ? 7.888 3.439 -0.305 1.00 94.31 90 GLU A N 1
ATOM 718 C CA . GLU A 1 90 ? 7.482 2.272 -1.100 1.00 94.31 90 GLU A CA 1
ATOM 719 C C . GLU A 1 90 ? 6.297 2.598 -2.015 1.00 94.31 90 GLU A C 1
ATOM 721 O O . GLU A 1 90 ? 6.369 2.377 -3.222 1.00 94.31 90 GLU A O 1
ATOM 726 N N . GLN A 1 91 ? 5.242 3.236 -1.497 1.00 94.88 91 GLN A N 1
ATOM 727 C CA . GLN A 1 91 ? 4.068 3.599 -2.299 1.00 94.88 91 GLN A CA 1
ATOM 728 C C . GLN A 1 91 ? 4.399 4.548 -3.452 1.00 94.88 91 GLN A C 1
ATOM 730 O O . GLN A 1 91 ? 3.849 4.412 -4.544 1.00 94.88 91 GLN A O 1
ATOM 735 N N . LYS A 1 92 ? 5.313 5.504 -3.241 1.00 94.12 92 LYS A N 1
ATOM 736 C CA . LYS A 1 92 ? 5.714 6.454 -4.287 1.00 94.12 92 LYS A CA 1
ATOM 737 C C . LYS A 1 92 ? 6.580 5.767 -5.337 1.00 94.12 92 LYS A C 1
ATOM 739 O O . LYS A 1 92 ? 6.383 6.002 -6.525 1.00 94.12 92 LYS A O 1
ATOM 744 N N . PHE A 1 93 ? 7.501 4.909 -4.906 1.00 93.38 93 PHE A N 1
ATOM 745 C CA . PHE A 1 93 ? 8.344 4.121 -5.798 1.00 93.38 93 PHE A CA 1
ATOM 746 C C . PHE A 1 93 ? 7.506 3.185 -6.669 1.00 93.38 93 PHE A C 1
ATOM 748 O O . PHE A 1 93 ? 7.654 3.180 -7.889 1.00 93.38 93 PHE A O 1
ATOM 755 N N . ILE A 1 94 ? 6.567 2.461 -6.057 1.00 92.62 94 ILE A N 1
ATOM 756 C CA . ILE A 1 94 ? 5.666 1.554 -6.765 1.00 92.62 94 ILE A CA 1
ATOM 757 C C . ILE A 1 94 ? 4.792 2.321 -7.759 1.00 92.62 94 ILE A C 1
ATOM 759 O O . ILE A 1 94 ? 4.639 1.900 -8.906 1.00 92.62 94 ILE A O 1
ATOM 763 N N . TRP A 1 95 ? 4.247 3.466 -7.344 1.00 92.75 95 TRP A N 1
ATOM 764 C CA . TRP A 1 95 ? 3.430 4.289 -8.226 1.00 92.75 95 TRP A CA 1
ATOM 765 C C . TRP A 1 95 ? 4.212 4.769 -9.448 1.00 92.75 95 TRP A C 1
ATOM 767 O O . TRP A 1 95 ? 3.734 4.602 -10.565 1.00 92.75 95 TRP A O 1
ATOM 777 N N . LEU A 1 96 ? 5.427 5.290 -9.255 1.00 89.62 96 LEU A N 1
ATOM 778 C CA . LEU A 1 96 ? 6.272 5.767 -10.351 1.00 89.62 96 LEU A CA 1
ATOM 779 C C . LEU A 1 96 ? 6.734 4.639 -11.280 1.00 89.62 96 LEU A C 1
ATOM 781 O O . LEU A 1 96 ? 6.745 4.825 -12.491 1.00 89.62 96 LEU A O 1
ATOM 785 N N . GLY A 1 97 ? 7.132 3.493 -10.724 1.00 86.94 97 GLY A N 1
ATOM 786 C CA . GLY A 1 97 ? 7.768 2.419 -11.490 1.00 86.94 97 GLY A CA 1
ATOM 787 C C . GLY A 1 97 ? 6.811 1.410 -12.124 1.00 86.94 97 GLY A C 1
ATOM 788 O O . GLY A 1 97 ? 7.194 0.756 -13.088 1.00 86.94 97 GLY A O 1
ATOM 789 N N . PHE A 1 98 ? 5.598 1.242 -11.584 1.00 84.88 98 PHE A N 1
ATOM 790 C CA . PHE A 1 98 ? 4.736 0.104 -11.942 1.00 84.88 98 PHE A CA 1
ATOM 791 C C . PHE A 1 98 ? 3.271 0.463 -12.198 1.00 84.88 98 PHE A C 1
ATOM 793 O O . PHE A 1 98 ? 2.581 -0.300 -12.872 1.00 84.88 98 PHE A O 1
ATOM 800 N N . LEU A 1 99 ? 2.765 1.569 -11.641 1.00 87.19 99 LEU A N 1
ATOM 801 C CA . LEU A 1 99 ? 1.340 1.923 -11.745 1.00 87.19 99 LEU A CA 1
ATOM 802 C C . LEU A 1 99 ? 1.085 3.156 -12.611 1.00 87.19 99 LEU A C 1
ATOM 804 O O . LEU A 1 99 ? 0.003 3.297 -13.180 1.00 87.19 99 LEU A O 1
ATOM 808 N N . GLY A 1 100 ? 2.054 4.065 -12.696 1.00 77.56 100 GLY A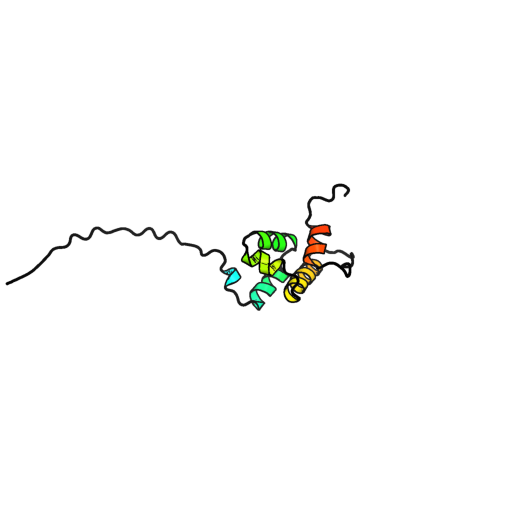 N 1
ATOM 809 C CA . GLY A 1 100 ? 1.974 5.246 -13.532 1.00 77.56 100 GLY A CA 1
ATOM 810 C C . GLY A 1 100 ? 1.899 4.837 -14.997 1.00 77.56 100 GLY A C 1
ATOM 811 O O . GLY A 1 100 ? 2.881 4.379 -15.567 1.00 77.56 100 GLY A O 1
ATOM 812 N N . HIS A 1 101 ? 0.749 5.061 -15.630 1.00 65.31 101 HIS A N 1
ATOM 813 C CA . HIS A 1 101 ? 0.518 4.824 -17.061 1.00 65.31 101 HIS A CA 1
ATOM 814 C C . HIS A 1 101 ? 1.308 5.770 -17.996 1.00 65.31 101 HIS A C 1
ATOM 816 O O . HIS A 1 101 ? 0.972 5.900 -19.166 1.00 65.31 101 HIS A O 1
ATOM 822 N N . ASN A 1 102 ? 2.343 6.450 -17.494 1.00 57.81 102 ASN A N 1
ATOM 823 C CA . ASN A 1 102 ? 2.932 7.629 -18.126 1.00 57.81 102 ASN A CA 1
ATOM 824 C C . ASN A 1 102 ? 4.459 7.580 -18.231 1.00 57.81 102 ASN A C 1
ATOM 826 O O . ASN A 1 102 ? 5.081 8.645 -18.252 1.00 57.81 102 ASN A O 1
ATOM 830 N N . CYS A 1 103 ? 5.097 6.409 -18.319 1.00 57.50 103 CYS A N 1
ATOM 831 C CA . CYS A 1 103 ? 6.430 6.465 -18.905 1.00 57.50 103 CYS A CA 1
ATOM 832 C C . CYS A 1 103 ? 6.253 6.858 -20.375 1.00 57.50 103 CYS A C 1
ATOM 834 O O . CYS A 1 103 ? 5.882 6.040 -21.198 1.00 57.50 103 CYS A O 1
ATOM 836 N N . GLN A 1 104 ? 6.461 8.131 -20.707 1.00 60.53 104 GLN A N 1
ATOM 837 C CA . GLN A 1 104 ? 6.367 8.603 -22.093 1.00 60.53 104 GLN A CA 1
ATOM 838 C C . GLN A 1 104 ? 7.497 8.050 -22.982 1.00 60.53 104 GLN A C 1
ATOM 840 O O . GLN A 1 104 ? 7.500 8.285 -24.186 1.00 60.53 104 GLN A O 1
ATOM 845 N N . TYR A 1 105 ? 8.457 7.343 -22.381 1.00 60.16 105 TYR A N 1
ATOM 846 C CA . TYR A 1 105 ? 9.692 6.873 -23.004 1.00 60.16 105 TYR A CA 1
ATOM 847 C C . TYR A 1 105 ? 9.949 5.367 -22.787 1.00 60.16 105 TYR A C 1
ATOM 849 O O . TYR A 1 105 ? 11.022 4.887 -23.146 1.00 60.16 105 TYR A O 1
ATOM 857 N N . CYS A 1 106 ? 8.991 4.643 -22.197 1.00 57.28 106 CYS A N 1
ATOM 858 C CA . CYS A 1 106 ? 8.972 3.191 -22.027 1.00 57.28 106 CYS A CA 1
ATOM 859 C C . CYS A 1 106 ? 7.696 2.672 -22.713 1.00 57.28 106 CYS A C 1
ATOM 861 O O . CYS A 1 106 ? 7.752 1.559 -23.258 1.00 57.28 106 CYS A O 1
#

Organism: Funneliformis mosseae (NCBI:txid27381)

pLDDT: mean 79.8, std 21.73, range [32.88, 97.62]

Radius of gyration: 24.35 Å; chains: 1; bounding box: 85×23×53 Å

Secondary structure (DSSP, 8-state):
---------------------S-GGGGS-HHHHHHHHTTS-HHHHHHHHHH-HHHHHHHTS--HHHHHHHHHHHHHH----PPPPTTS-HHHHHIIIII-TT-TT-

Foldseek 3Di:
DDDDDDDDDDDPPDPPDPPPDPDPLVVDDPVVNLVVLLPDALLVLVVQLVPDVVSVCQCVDQDPSNLNSLVSNCVVHPPDPDDDDPVDGSNVCCCVPPVPPDPVPD

Sequence (106 aa):
MGLTDTTSSKEKETTQKPTYSSSQLLSLPQELFMDICENLHPKDLYTLSLVCKQFRIILWSNSTNTQQIWCNSRSKFLKSNIKLPNSLTEQKFIWLGFLGHNCQYC